Protein AF-A0A257LY90-F1 (afdb_monomer_lite)

Structure (mmCIF, N/CA/C/O backbone):
data_AF-A0A257LY90-F1
#
_entry.id   AF-A0A257LY90-F1
#
loop_
_atom_site.group_PDB
_atom_site.id
_atom_site.type_symbol
_atom_site.label_atom_id
_atom_site.label_alt_id
_atom_site.label_comp_id
_atom_site.label_asym_id
_atom_site.label_entity_id
_atom_site.label_seq_id
_atom_site.pdbx_PDB_ins_code
_atom_site.Cartn_x
_atom_site.Cartn_y
_atom_site.Cartn_z
_atom_site.occupancy
_atom_site.B_iso_or_equiv
_atom_site.auth_seq_id
_atom_site.auth_comp_id
_atom_site.auth_asym_id
_atom_site.auth_atom_id
_atom_site.pdbx_PDB_model_num
ATOM 1 N N . MET A 1 1 ? 36.238 -15.645 3.728 1.00 43.56 1 MET A N 1
ATOM 2 C CA . MET A 1 1 ? 34.967 -14.948 3.439 1.00 43.56 1 MET A CA 1
ATOM 3 C C . MET A 1 1 ? 34.317 -14.580 4.762 1.00 43.56 1 MET A C 1
ATOM 5 O O . MET A 1 1 ? 33.936 -15.486 5.490 1.00 43.56 1 MET A O 1
ATOM 9 N N . ARG A 1 2 ? 34.268 -13.293 5.135 1.00 52.88 2 ARG A N 1
ATOM 10 C CA . ARG A 1 2 ? 33.448 -12.869 6.281 1.00 52.88 2 ARG A CA 1
ATOM 11 C C . ARG A 1 2 ? 31.990 -13.054 5.868 1.00 52.88 2 ARG A C 1
ATOM 13 O O . ARG A 1 2 ? 31.595 -12.497 4.849 1.00 52.88 2 ARG A O 1
ATOM 20 N N . GLY A 1 3 ? 31.254 -13.893 6.594 1.00 64.00 3 GLY A N 1
ATOM 21 C CA . GLY A 1 3 ? 29.830 -14.098 6.351 1.00 64.00 3 GLY A CA 1
ATOM 22 C C . GLY A 1 3 ? 29.109 -12.759 6.436 1.00 64.00 3 GLY A C 1
ATOM 23 O O . GLY A 1 3 ? 29.337 -11.998 7.376 1.00 64.00 3 GLY A O 1
ATOM 24 N N . GLU A 1 4 ? 28.302 -12.453 5.424 1.00 73.31 4 GLU A N 1
ATOM 25 C CA . GLU A 1 4 ? 27.418 -11.293 5.437 1.00 73.31 4 GLU A CA 1
ATOM 26 C C . GLU A 1 4 ? 26.603 -11.312 6.740 1.00 73.31 4 GLU A C 1
ATOM 28 O O . GLU A 1 4 ? 26.073 -12.354 7.141 1.00 73.31 4 GLU A O 1
ATOM 33 N N . HIS A 1 5 ? 26.548 -10.181 7.447 1.00 79.75 5 HIS A N 1
ATOM 34 C CA . HIS A 1 5 ? 25.740 -10.090 8.657 1.00 79.75 5 HIS A CA 1
ATOM 35 C C . HIS A 1 5 ? 24.280 -10.378 8.291 1.00 79.75 5 HIS A C 1
ATOM 37 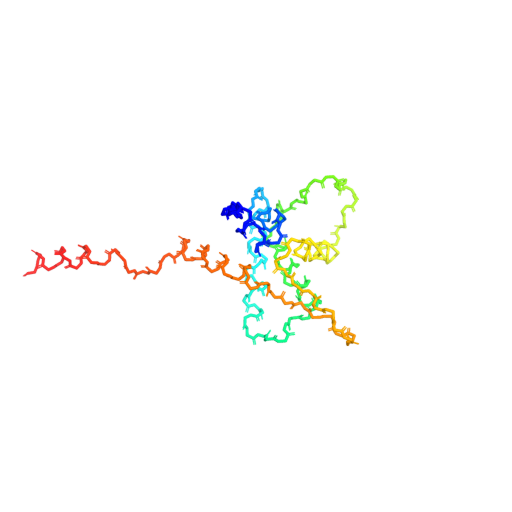O O . HIS A 1 5 ? 23.748 -9.813 7.338 1.00 79.75 5 HIS A O 1
ATOM 43 N N . ARG A 1 6 ? 23.615 -11.250 9.060 1.00 77.56 6 ARG A N 1
ATOM 44 C CA . ARG A 1 6 ? 22.231 -11.681 8.793 1.00 77.56 6 ARG A CA 1
ATOM 45 C C . ARG A 1 6 ? 21.267 -10.504 8.620 1.00 77.56 6 ARG A C 1
ATOM 47 O O . ARG A 1 6 ? 20.361 -10.578 7.803 1.00 77.56 6 ARG A O 1
ATOM 54 N N . SER A 1 7 ? 21.489 -9.415 9.357 1.00 79.44 7 SER A N 1
ATOM 55 C CA . SER A 1 7 ? 20.735 -8.168 9.217 1.00 79.44 7 SER A CA 1
ATOM 56 C C . SER A 1 7 ? 20.868 -7.563 7.818 1.00 79.44 7 SER A C 1
ATOM 58 O O . SER A 1 7 ? 19.863 -7.204 7.220 1.00 79.44 7 SER A O 1
ATOM 60 N N . THR A 1 8 ? 22.079 -7.500 7.265 1.00 82.56 8 THR A N 1
ATOM 61 C CA . THR A 1 8 ? 22.336 -6.980 5.915 1.00 82.56 8 THR A CA 1
ATOM 62 C C . THR A 1 8 ? 21.614 -7.802 4.852 1.00 82.56 8 THR A C 1
ATOM 64 O O . THR A 1 8 ? 20.947 -7.224 3.999 1.00 82.56 8 THR A O 1
ATOM 67 N N . ALA A 1 9 ? 21.675 -9.134 4.948 1.00 78.81 9 ALA A N 1
ATOM 68 C CA . ALA A 1 9 ? 20.967 -10.014 4.021 1.00 78.81 9 ALA A CA 1
ATOM 69 C C . ALA A 1 9 ? 19.442 -9.815 4.097 1.00 78.81 9 ALA A C 1
ATOM 71 O O . ALA A 1 9 ? 18.799 -9.664 3.066 1.00 78.81 9 ALA A O 1
ATOM 72 N N . LEU A 1 10 ? 18.869 -9.737 5.305 1.00 75.69 10 LEU A N 1
ATOM 73 C CA . LEU A 1 10 ? 17.425 -9.538 5.495 1.00 75.69 10 LEU A CA 1
ATOM 74 C C . LEU A 1 10 ? 16.935 -8.179 4.967 1.00 75.69 10 LEU A C 1
ATOM 76 O O . LEU A 1 10 ? 15.912 -8.125 4.292 1.00 75.69 10 LEU A O 1
ATOM 80 N N . PHE A 1 11 ? 17.664 -7.088 5.228 1.00 81.19 11 PHE A N 1
ATOM 81 C CA . PHE A 1 11 ? 17.273 -5.750 4.758 1.00 81.19 11 PHE A CA 1
ATOM 82 C C . PHE A 1 11 ? 17.495 -5.531 3.255 1.00 81.19 11 PHE A C 1
ATOM 84 O O . PHE A 1 11 ? 16.879 -4.638 2.668 1.00 81.19 11 PHE A O 1
ATOM 91 N N . ARG A 1 12 ? 18.360 -6.333 2.622 1.00 80.25 12 ARG A N 1
ATOM 92 C CA . ARG A 1 12 ? 18.523 -6.335 1.165 1.00 80.25 12 ARG A CA 1
ATOM 93 C C . ARG A 1 12 ? 17.268 -6.860 0.470 1.00 80.25 12 ARG A C 1
ATOM 95 O O . ARG A 1 12 ? 16.837 -6.251 -0.504 1.00 80.25 12 ARG A O 1
ATOM 102 N N . GLU A 1 13 ? 16.668 -7.931 0.993 1.00 74.38 13 GLU A N 1
ATOM 103 C CA . GLU A 1 13 ? 15.444 -8.519 0.424 1.00 74.38 13 GLU A CA 1
ATOM 104 C C . GLU A 1 13 ? 14.246 -7.563 0.520 1.00 74.38 13 GLU A C 1
ATOM 106 O O . GLU A 1 13 ? 13.455 -7.470 -0.409 1.00 74.38 13 GLU A O 1
ATOM 111 N N . THR A 1 14 ? 14.152 -6.759 1.585 1.00 73.25 14 THR A N 1
ATOM 112 C CA . THR A 1 14 ? 13.095 -5.737 1.729 1.00 73.25 14 THR A CA 1
ATOM 113 C C . THR A 1 14 ? 13.387 -4.442 0.963 1.00 73.25 14 THR A C 1
ATOM 115 O O . THR A 1 14 ? 12.715 -3.436 1.175 1.00 73.25 14 THR A O 1
ATOM 118 N N . ARG A 1 15 ? 14.422 -4.439 0.109 1.00 72.75 15 ARG A N 1
ATOM 119 C CA . ARG A 1 15 ? 14.813 -3.338 -0.789 1.00 72.75 15 ARG A CA 1
ATOM 120 C C . ARG A 1 15 ? 14.950 -1.967 -0.100 1.00 72.75 15 ARG A C 1
ATOM 122 O O . ARG A 1 15 ? 14.700 -0.927 -0.700 1.00 72.75 15 ARG A O 1
ATOM 129 N N . GLY A 1 16 ? 15.418 -1.953 1.151 1.00 68.31 16 GLY A N 1
ATOM 130 C CA . GLY A 1 16 ? 15.751 -0.732 1.897 1.00 68.31 16 GLY A CA 1
ATOM 131 C C . GLY A 1 16 ? 14.763 -0.336 3.002 1.00 68.31 16 GLY A C 1
ATOM 132 O O . GLY A 1 16 ? 13.830 -1.057 3.343 1.00 68.31 16 GLY A O 1
ATOM 133 N N . SER A 1 17 ? 15.006 0.825 3.621 1.00 71.62 17 SER A N 1
ATOM 134 C CA . SER A 1 17 ? 14.281 1.284 4.820 1.00 71.62 17 SER A CA 1
ATOM 135 C C . SER A 1 17 ? 12.894 1.869 4.538 1.00 71.62 17 SER A C 1
ATOM 137 O O . SER A 1 17 ? 12.068 1.942 5.447 1.00 71.62 17 SER A O 1
ATOM 139 N N . GLY A 1 18 ? 12.622 2.268 3.290 1.00 81.12 18 GLY A N 1
ATOM 140 C CA . GLY A 1 18 ? 11.320 2.799 2.876 1.00 81.12 18 GLY A CA 1
ATOM 141 C C . GLY A 1 18 ? 10.182 1.798 3.080 1.00 81.12 18 GLY A C 1
ATOM 142 O O . GLY A 1 18 ? 9.086 2.201 3.461 1.00 81.12 18 GLY A O 1
ATOM 143 N N . PHE A 1 19 ? 10.471 0.504 2.926 1.00 87.69 19 PHE A N 1
ATOM 144 C CA . PHE A 1 19 ? 9.502 -0.580 3.059 1.00 87.69 19 PHE A CA 1
ATOM 145 C C . PHE A 1 19 ? 8.815 -0.601 4.432 1.00 87.69 19 PHE A C 1
ATOM 147 O O . PHE A 1 19 ? 7.593 -0.656 4.517 1.00 87.69 19 PHE A O 1
ATOM 154 N N . PHE A 1 20 ? 9.572 -0.457 5.522 1.00 89.19 20 PHE A N 1
ATOM 155 C CA . PHE A 1 20 ? 9.000 -0.448 6.874 1.00 89.19 20 PHE A CA 1
ATOM 156 C C . PHE A 1 20 ? 8.427 0.909 7.293 1.00 89.19 20 PHE A C 1
ATOM 158 O O . PHE A 1 20 ? 7.677 0.978 8.264 1.00 89.19 20 PHE A O 1
ATOM 165 N N . ARG A 1 21 ? 8.753 1.994 6.576 1.00 86.81 21 ARG A N 1
ATOM 166 C CA . ARG A 1 21 ? 8.320 3.351 6.938 1.00 86.81 21 ARG A CA 1
ATOM 167 C C . ARG A 1 21 ? 6.801 3.487 6.952 1.00 86.81 21 ARG A C 1
ATOM 169 O O . ARG A 1 21 ? 6.278 4.104 7.865 1.00 86.81 21 ARG A O 1
ATOM 176 N N . VAL A 1 22 ? 6.108 2.893 5.982 1.00 89.62 22 VAL A N 1
ATOM 177 C CA . VAL A 1 22 ? 4.638 2.979 5.872 1.00 89.62 22 VAL A CA 1
ATOM 178 C C . VAL A 1 22 ? 3.910 2.229 6.992 1.00 89.62 22 VAL A C 1
ATOM 180 O O . VAL A 1 22 ? 2.753 2.513 7.275 1.00 89.62 22 VAL A O 1
ATOM 183 N N . LEU A 1 23 ? 4.596 1.298 7.659 1.00 91.00 23 LEU A N 1
ATOM 184 C CA . LEU A 1 23 ? 4.073 0.549 8.803 1.00 91.00 23 LEU A CA 1
ATOM 185 C C . LEU A 1 23 ? 4.377 1.230 10.142 1.00 91.00 23 LEU A C 1
ATOM 187 O O . LEU A 1 23 ? 3.980 0.734 11.194 1.00 91.00 23 LEU A O 1
ATOM 191 N N . ALA A 1 24 ? 5.100 2.347 10.118 1.00 86.44 24 ALA A N 1
ATOM 192 C CA . ALA A 1 24 ? 5.504 3.090 11.296 1.00 86.44 24 ALA A CA 1
ATOM 193 C C . ALA A 1 24 ? 4.911 4.506 11.269 1.00 86.44 24 ALA A C 1
ATOM 195 O O . ALA A 1 24 ? 4.638 5.074 10.215 1.00 86.44 24 ALA A O 1
ATOM 196 N N . GLY A 1 25 ? 4.734 5.104 12.446 1.00 86.06 25 GLY A N 1
ATOM 197 C CA . GLY A 1 25 ? 4.264 6.484 12.574 1.00 86.06 25 GLY A CA 1
ATOM 198 C C . GLY A 1 25 ? 2.742 6.647 12.554 1.00 86.06 25 GLY A C 1
ATOM 199 O O . GLY A 1 25 ? 1.980 5.676 12.566 1.00 86.06 25 GLY A O 1
ATOM 200 N N . LYS A 1 26 ? 2.304 7.911 12.569 1.00 89.12 26 LYS A N 1
ATOM 201 C CA . LYS A 1 26 ? 0.900 8.304 12.786 1.00 89.12 26 LYS A CA 1
ATOM 202 C C . LYS A 1 26 ? -0.041 7.870 11.658 1.00 89.12 26 LYS A C 1
ATOM 204 O O . LYS A 1 26 ? -1.194 7.554 11.921 1.00 89.12 26 LYS A O 1
ATOM 209 N N . ASN A 1 27 ? 0.463 7.804 10.426 1.00 91.62 27 ASN A N 1
ATOM 210 C CA . ASN A 1 27 ? -0.324 7.442 9.247 1.00 91.62 27 ASN A CA 1
ATOM 211 C C . ASN A 1 27 ? -0.312 5.946 8.932 1.00 91.62 27 ASN A C 1
ATOM 213 O O . ASN A 1 27 ? -0.895 5.531 7.931 1.00 91.62 27 ASN A O 1
ATOM 217 N N . SER A 1 28 ? 0.339 5.130 9.764 1.00 92.25 28 SER A N 1
ATOM 218 C CA . SER A 1 28 ? 0.397 3.684 9.547 1.00 92.25 28 SER A CA 1
ATOM 219 C C . SER A 1 28 ? -0.980 3.024 9.374 1.00 92.25 28 SER A C 1
ATOM 221 O O . SER A 1 28 ? -1.079 2.192 8.475 1.00 92.25 28 SER A O 1
ATOM 223 N N . PRO A 1 29 ? -2.067 3.411 10.086 1.00 93.12 29 PRO A N 1
ATOM 224 C CA . PRO A 1 29 ? -3.380 2.809 9.842 1.00 93.12 29 PRO A CA 1
ATOM 225 C C . PRO A 1 29 ? -3.885 3.057 8.416 1.00 93.12 29 PRO A C 1
ATOM 227 O O . PRO A 1 29 ? -4.325 2.130 7.750 1.00 93.12 29 PRO A O 1
ATOM 230 N N . PHE A 1 30 ? -3.735 4.288 7.913 1.00 95.00 30 PHE A N 1
ATOM 231 C CA . PHE A 1 30 ? -4.119 4.635 6.543 1.00 95.00 30 PHE A CA 1
ATOM 232 C C . PHE A 1 30 ? -3.339 3.813 5.512 1.00 95.00 30 PHE A C 1
ATOM 234 O O . PHE A 1 30 ? -3.928 3.239 4.599 1.00 95.00 30 PHE A O 1
ATOM 241 N N . TYR A 1 31 ? -2.012 3.737 5.655 1.00 95.19 31 TYR A N 1
ATOM 242 C CA . TYR A 1 31 ? -1.194 2.975 4.714 1.00 95.19 31 TYR A CA 1
ATOM 243 C C . TYR A 1 31 ? -1.530 1.486 4.739 1.00 95.19 31 TYR A C 1
ATOM 245 O O . TYR A 1 31 ? -1.603 0.875 3.677 1.00 95.19 31 TYR A O 1
ATOM 253 N N . VAL A 1 32 ? -1.760 0.905 5.919 1.00 95.00 32 VAL A N 1
ATOM 254 C CA . VAL A 1 32 ? -2.159 -0.502 6.040 1.00 95.00 32 VAL A CA 1
ATOM 255 C C . VAL A 1 32 ? -3.495 -0.749 5.342 1.00 95.00 32 VAL A C 1
ATOM 257 O O . VAL A 1 32 ? -3.583 -1.703 4.576 1.00 95.00 32 VAL A O 1
ATOM 260 N N . ASP A 1 33 ? -4.489 0.122 5.513 1.00 96.00 33 ASP A N 1
ATOM 261 C CA . ASP A 1 33 ? -5.802 -0.040 4.874 1.00 96.00 33 ASP A CA 1
ATOM 262 C C . ASP A 1 33 ? -5.737 0.105 3.343 1.00 96.00 33 ASP A C 1
ATOM 264 O O . ASP A 1 33 ? -6.395 -0.644 2.611 1.00 96.00 33 ASP A O 1
ATOM 268 N N . VAL A 1 34 ? -4.891 1.013 2.839 1.00 97.19 34 VAL A N 1
ATOM 269 C CA . VAL A 1 34 ? -4.602 1.126 1.401 1.00 97.19 34 VAL A CA 1
ATOM 270 C C . VAL A 1 34 ? -3.936 -0.147 0.880 1.00 97.19 34 VAL A C 1
ATOM 272 O O . VAL A 1 34 ? -4.367 -0.693 -0.135 1.00 97.19 34 VAL A O 1
ATOM 275 N N . LEU A 1 35 ? -2.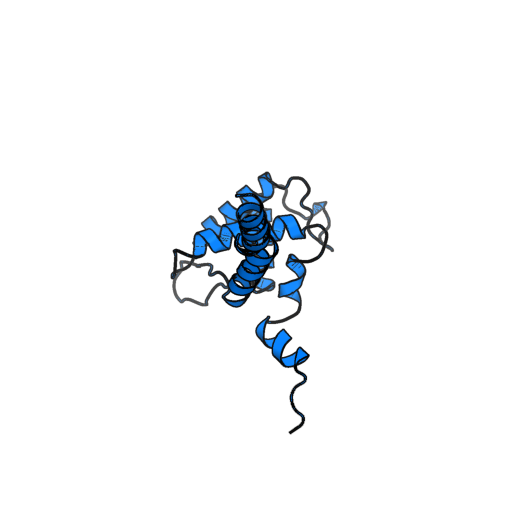889 -0.627 1.556 1.00 97.00 35 LEU A N 1
ATOM 276 C CA . LEU A 1 35 ? -2.149 -1.823 1.152 1.00 97.00 35 LEU A CA 1
ATOM 277 C C . LEU A 1 35 ? -3.036 -3.069 1.184 1.00 97.00 35 LEU A C 1
ATOM 279 O O . LEU A 1 35 ? -2.973 -3.874 0.263 1.00 97.00 35 LEU A O 1
ATOM 283 N N . ASP A 1 36 ? -3.898 -3.198 2.190 1.00 95.81 36 ASP A N 1
ATOM 284 C CA . ASP A 1 36 ? -4.875 -4.281 2.293 1.00 95.81 36 ASP A CA 1
ATOM 285 C C . ASP A 1 36 ? -5.879 -4.266 1.144 1.00 95.81 36 ASP A C 1
ATOM 287 O O . ASP A 1 36 ? -6.135 -5.307 0.541 1.00 95.81 36 ASP A O 1
ATOM 291 N N . SER A 1 37 ? -6.381 -3.085 0.784 1.00 96.62 37 SER A N 1
ATOM 292 C CA . SER A 1 37 ? -7.317 -2.930 -0.332 1.00 96.62 37 SER A CA 1
ATOM 293 C C . SER A 1 37 ? -6.649 -3.234 -1.682 1.00 96.62 37 SER A C 1
ATOM 295 O O . SER A 1 37 ? -7.203 -3.967 -2.499 1.00 96.62 37 SER A O 1
ATOM 297 N N . LEU A 1 38 ? -5.434 -2.722 -1.908 1.00 96.94 38 LEU A N 1
ATOM 298 C CA . LEU A 1 38 ? -4.673 -2.954 -3.141 1.00 96.94 38 LEU A CA 1
ATOM 299 C C . LEU A 1 38 ? -4.227 -4.413 -3.294 1.00 96.94 38 LEU A C 1
ATOM 301 O O . LEU A 1 38 ? -4.228 -4.928 -4.413 1.00 96.94 38 LEU A O 1
ATOM 305 N N . GLU A 1 39 ? -3.834 -5.074 -2.203 1.00 96.06 39 GLU A N 1
ATOM 306 C CA . GLU A 1 39 ? -3.424 -6.480 -2.226 1.00 96.06 39 GLU A CA 1
ATOM 307 C C . GLU A 1 39 ? -4.601 -7.384 -2.580 1.00 96.06 39 GLU A C 1
ATOM 309 O O . GLU A 1 39 ? -4.467 -8.196 -3.492 1.00 96.06 39 GLU A O 1
ATOM 314 N N . ARG A 1 40 ? -5.769 -7.183 -1.952 1.00 93.88 40 ARG A N 1
ATOM 315 C CA . ARG A 1 40 ? -6.986 -7.948 -2.268 1.00 93.88 40 ARG A CA 1
ATOM 316 C C . ARG A 1 40 ? -7.398 -7.790 -3.725 1.00 93.88 40 ARG A C 1
ATOM 318 O O . ARG A 1 40 ? -7.691 -8.784 -4.377 1.00 93.88 40 ARG A O 1
ATOM 325 N N . GLU A 1 41 ? -7.382 -6.562 -4.242 1.00 94.81 41 GLU A N 1
ATOM 326 C CA . GLU A 1 41 ? -7.710 -6.317 -5.649 1.00 94.81 41 GLU A CA 1
ATOM 327 C C . GLU A 1 41 ? -6.679 -6.960 -6.593 1.00 94.81 41 GLU A C 1
ATOM 329 O O . GLU A 1 41 ? -7.018 -7.452 -7.666 1.00 94.81 41 GLU A O 1
ATOM 334 N N . SER A 1 42 ? -5.404 -6.990 -6.199 1.00 92.62 42 SER A N 1
ATOM 335 C CA . SER A 1 42 ? -4.336 -7.575 -7.017 1.00 92.62 42 SER A CA 1
ATOM 336 C C . SER A 1 42 ? -4.280 -9.105 -6.946 1.00 92.62 42 SER A C 1
ATOM 338 O O . SER A 1 42 ? -3.772 -9.724 -7.882 1.00 92.62 42 SER A O 1
ATOM 340 N N . ALA A 1 43 ? -4.783 -9.724 -5.873 1.00 89.62 43 ALA A N 1
ATOM 341 C CA . ALA A 1 43 ? -4.648 -11.157 -5.603 1.00 89.62 43 ALA A CA 1
ATOM 342 C C . ALA A 1 43 ? -5.231 -12.038 -6.721 1.00 89.62 43 ALA A C 1
ATOM 344 O O . ALA A 1 43 ? -4.613 -13.025 -7.119 1.00 89.62 43 ALA A O 1
ATOM 345 N N . ASP A 1 44 ? -6.366 -11.632 -7.294 1.00 86.81 44 ASP A N 1
ATOM 346 C CA . ASP A 1 44 ? -7.043 -12.366 -8.371 1.00 86.81 44 ASP A CA 1
ATOM 347 C C . ASP A 1 44 ? -6.589 -11.930 -9.780 1.00 86.81 44 ASP A C 1
ATOM 349 O O . ASP A 1 44 ? -7.144 -12.358 -10.797 1.00 86.81 44 ASP A O 1
ATOM 353 N N . ARG A 1 45 ? -5.581 -11.050 -9.872 1.00 89.56 45 ARG A N 1
ATOM 354 C CA . ARG A 1 45 ? -5.197 -10.353 -11.109 1.00 89.56 45 ARG A CA 1
ATOM 355 C C . ARG A 1 45 ? -3.691 -10.469 -11.363 1.00 89.56 45 ARG A C 1
ATOM 357 O O . ARG A 1 45 ? -2.950 -9.515 -11.121 1.00 89.56 45 ARG A O 1
ATOM 364 N N . PRO A 1 46 ? -3.218 -11.589 -11.945 1.00 83.12 46 PRO A N 1
ATOM 365 C CA . PRO A 1 46 ? -1.786 -11.814 -12.180 1.00 83.12 46 PRO A CA 1
ATOM 366 C C . PRO A 1 46 ? -1.146 -10.768 -13.112 1.00 83.12 46 PRO A C 1
ATOM 368 O O . PRO A 1 46 ? 0.049 -10.495 -13.017 1.00 83.12 46 PRO 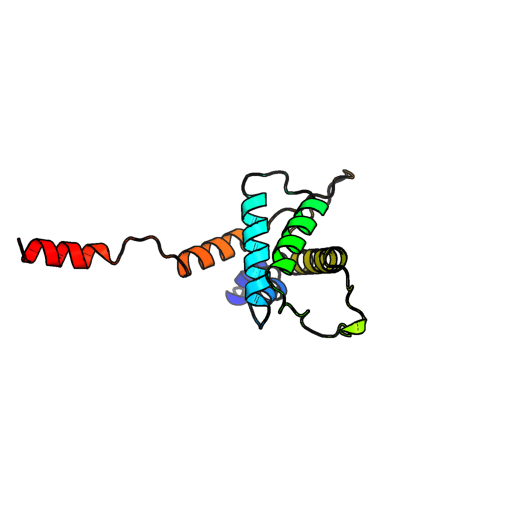A O 1
ATOM 371 N N . ASP A 1 47 ? -1.941 -10.134 -13.980 1.00 86.69 47 ASP A N 1
ATOM 372 C CA . ASP A 1 47 ? -1.507 -9.046 -14.869 1.00 86.69 47 ASP A CA 1
ATOM 373 C C . ASP A 1 47 ? -1.456 -7.661 -14.195 1.00 86.69 47 ASP A C 1
ATOM 375 O O . ASP A 1 47 ? -1.199 -6.654 -14.862 1.00 86.69 47 ASP A O 1
ATOM 379 N N . GLY A 1 48 ? -1.734 -7.594 -12.893 1.00 90.75 48 GLY A N 1
ATOM 380 C CA . GLY A 1 48 ? -1.789 -6.360 -12.127 1.00 90.75 48 GLY A CA 1
ATOM 381 C C . GLY A 1 48 ? -3.018 -5.499 -12.427 1.00 90.75 48 GLY A C 1
ATOM 382 O O . GLY A 1 48 ? -3.814 -5.722 -13.357 1.00 90.75 48 GLY A O 1
ATOM 383 N N . ILE A 1 49 ? -3.156 -4.445 -11.635 1.00 94.19 49 ILE A N 1
ATOM 384 C CA . ILE A 1 49 ? -4.279 -3.507 -11.683 1.00 94.19 49 ILE A CA 1
ATOM 385 C C . ILE A 1 49 ? -3.920 -2.282 -12.527 1.00 94.19 49 ILE A C 1
ATOM 387 O O . ILE A 1 49 ? -2.747 -1.969 -12.750 1.00 94.19 49 ILE A O 1
ATOM 391 N N . ALA A 1 50 ? -4.922 -1.599 -13.083 1.00 93.25 50 ALA A N 1
ATOM 392 C CA . ALA A 1 50 ? -4.652 -0.370 -13.829 1.00 93.25 50 ALA A CA 1
ATOM 393 C C . ALA A 1 50 ? -4.225 0.756 -12.873 1.00 93.25 50 ALA A C 1
ATOM 395 O O . ALA A 1 50 ? -4.735 0.858 -11.761 1.00 93.25 50 ALA A O 1
ATOM 396 N N . ARG A 1 51 ? -3.339 1.658 -13.313 1.00 93.25 51 ARG A N 1
ATOM 397 C CA . ARG A 1 51 ? -2.898 2.786 -12.473 1.00 93.25 51 ARG A CA 1
ATOM 398 C C . ARG A 1 51 ? -4.064 3.639 -11.954 1.00 93.25 51 ARG A C 1
ATOM 400 O O . ARG A 1 51 ? -4.092 3.983 -10.781 1.00 93.25 51 ARG A O 1
ATOM 407 N N . GLU A 1 52 ? -5.033 3.962 -12.810 1.00 94.44 52 GLU A N 1
ATOM 408 C CA . GLU A 1 52 ? -6.204 4.767 -12.414 1.00 94.44 52 GLU A CA 1
ATOM 409 C C . GLU A 1 52 ? -7.134 4.038 -11.437 1.00 94.44 52 GLU A C 1
ATOM 411 O O . GLU A 1 52 ? -7.804 4.679 -10.636 1.00 94.44 52 GLU A O 1
ATOM 416 N N . GLU A 1 53 ? -7.146 2.710 -11.475 1.00 95.56 53 GLU A N 1
ATOM 417 C CA . GLU A 1 53 ? -7.906 1.876 -10.546 1.00 95.56 53 GLU A CA 1
ATOM 418 C C . GLU A 1 53 ? -7.230 1.834 -9.172 1.00 95.56 53 GLU A C 1
ATOM 420 O O . GLU A 1 53 ? -7.884 2.074 -8.163 1.00 95.56 53 GLU A O 1
ATOM 425 N N . ALA A 1 54 ? -5.900 1.682 -9.137 1.00 96.62 54 ALA A N 1
ATOM 426 C CA . ALA A 1 54 ? -5.118 1.835 -7.911 1.00 96.62 54 ALA A CA 1
ATOM 427 C C . ALA A 1 54 ? -5.331 3.220 -7.272 1.00 96.62 54 ALA A C 1
ATOM 429 O O . ALA A 1 54 ? -5.525 3.332 -6.065 1.00 96.62 54 ALA A O 1
ATOM 430 N N . VAL A 1 55 ? -5.343 4.283 -8.088 1.00 97.12 55 VAL A N 1
ATOM 431 C CA . VAL A 1 55 ? -5.660 5.646 -7.626 1.00 97.12 55 VAL A CA 1
ATOM 432 C C . VAL A 1 55 ? -7.073 5.714 -7.043 1.00 97.12 55 VAL A C 1
ATOM 434 O O . VAL A 1 55 ? -7.246 6.332 -5.999 1.00 97.12 55 VAL A O 1
ATOM 437 N N . GLY A 1 56 ? -8.064 5.076 -7.673 1.00 97.81 56 GLY A N 1
ATOM 438 C CA . GLY A 1 56 ? -9.436 5.001 -7.157 1.00 97.81 56 GLY A CA 1
ATOM 439 C C . GLY A 1 56 ? -9.507 4.383 -5.758 1.00 97.81 56 GLY A C 1
ATOM 440 O O . GLY A 1 56 ? -10.052 5.002 -4.850 1.00 97.81 56 GLY A O 1
ATOM 441 N N . ILE A 1 57 ? -8.848 3.241 -5.556 1.00 97.69 57 ILE A N 1
ATOM 442 C CA . ILE A 1 57 ? -8.777 2.557 -4.251 1.00 97.69 57 ILE A CA 1
ATOM 443 C C . ILE A 1 57 ? -8.155 3.459 -3.172 1.00 97.69 57 ILE A C 1
ATOM 445 O O . ILE A 1 57 ? 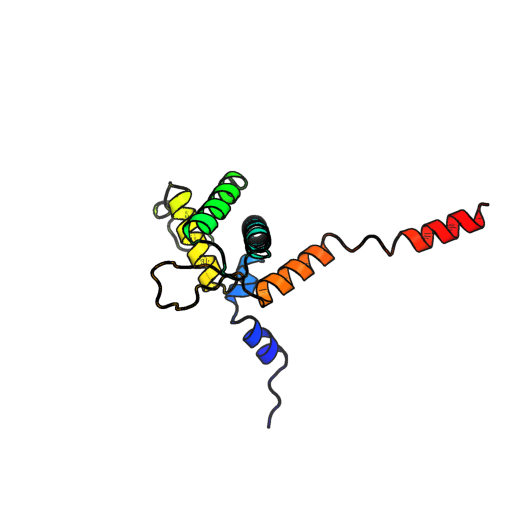-8.616 3.506 -2.027 1.00 97.69 57 ILE A O 1
ATOM 449 N N . ILE A 1 58 ? -7.112 4.215 -3.527 1.00 97.44 58 ILE A N 1
ATOM 450 C CA . ILE A 1 58 ? -6.474 5.155 -2.598 1.00 97.44 58 ILE A CA 1
ATOM 451 C C . ILE A 1 58 ? -7.416 6.323 -2.265 1.00 97.44 58 ILE A C 1
ATOM 453 O O . ILE A 1 58 ? -7.466 6.732 -1.106 1.00 97.44 58 ILE A O 1
ATOM 457 N N . VAL A 1 59 ? -8.179 6.844 -3.235 1.00 97.12 59 VAL A N 1
ATOM 458 C CA . VAL A 1 59 ? -9.189 7.894 -2.992 1.00 97.12 59 VAL A CA 1
ATOM 459 C C . VAL A 1 59 ? -10.255 7.406 -2.013 1.00 97.12 59 VAL A C 1
ATOM 461 O O . VAL A 1 59 ? -10.489 8.064 -1.004 1.00 97.12 59 VAL A O 1
ATOM 464 N N . GLU A 1 60 ? -10.825 6.223 -2.240 1.00 96.81 60 GLU A N 1
ATOM 465 C CA . GLU A 1 60 ? -11.829 5.631 -1.341 1.00 96.81 60 GLU A CA 1
ATOM 466 C C . GLU A 1 60 ? -11.293 5.421 0.082 1.00 96.81 60 GLU A C 1
ATOM 468 O O . GLU A 1 60 ? -12.036 5.449 1.065 1.00 96.81 60 GLU A O 1
ATOM 473 N N . THR A 1 61 ? -9.988 5.182 0.217 1.00 96.62 61 THR A N 1
ATOM 474 C CA . THR A 1 61 ? -9.349 5.064 1.530 1.00 96.62 61 THR A CA 1
ATOM 475 C C . THR A 1 61 ? -9.087 6.440 2.146 1.00 96.62 61 THR A C 1
ATOM 477 O O . THR A 1 61 ? -9.302 6.618 3.338 1.00 96.62 61 THR A O 1
ATOM 480 N N . LEU A 1 62 ? -8.703 7.455 1.366 1.00 94.50 62 LEU A N 1
ATOM 481 C CA . LEU A 1 62 ? -8.549 8.831 1.862 1.00 94.50 62 LEU A CA 1
ATOM 482 C C . LEU A 1 62 ? -9.858 9.375 2.441 1.00 94.50 62 LEU A C 1
ATOM 484 O O . LEU A 1 62 ? -9.848 9.980 3.511 1.00 94.50 62 LEU A O 1
ATOM 488 N N . GLU A 1 63 ? -10.983 9.107 1.780 1.00 93.75 63 GLU A N 1
ATOM 489 C CA . GLU A 1 63 ? -12.314 9.507 2.251 1.00 93.75 63 GLU A CA 1
ATOM 490 C C . GLU A 1 63 ? -12.670 8.881 3.609 1.00 93.75 63 GLU A C 1
ATOM 492 O O . GLU A 1 63 ? -13.322 9.515 4.440 1.00 93.75 63 GLU A O 1
ATOM 497 N N . ARG A 1 64 ? -12.189 7.659 3.875 1.00 93.88 64 ARG A N 1
ATOM 498 C CA . ARG A 1 64 ? -12.369 6.956 5.155 1.00 93.88 64 ARG A CA 1
ATOM 499 C C . ARG A 1 64 ? -11.402 7.418 6.251 1.00 93.88 64 ARG A C 1
ATOM 501 O O . ARG A 1 64 ? -11.638 7.126 7.421 1.00 93.88 64 ARG A O 1
ATOM 508 N N . HIS A 1 65 ? -10.345 8.155 5.902 1.00 91.12 65 HIS A N 1
ATOM 509 C CA . HIS A 1 65 ? -9.299 8.611 6.824 1.00 91.12 65 HIS A CA 1
ATOM 510 C C . HIS A 1 65 ? -9.146 10.144 6.797 1.00 91.12 65 HIS A C 1
ATOM 512 O O . HIS A 1 65 ? -8.112 10.658 6.359 1.00 91.12 65 HIS A O 1
ATOM 518 N N . PRO A 1 66 ? -10.118 10.910 7.333 1.00 82.12 66 PRO A N 1
ATOM 519 C CA . PRO A 1 66 ? -10.066 12.375 7.319 1.00 82.12 66 PRO A CA 1
ATOM 520 C C . PRO A 1 66 ? -8.886 12.963 8.116 1.00 82.12 66 PRO A C 1
ATOM 522 O O . PRO A 1 66 ? -8.518 14.111 7.896 1.00 82.12 66 PRO A O 1
ATOM 525 N N . GLY A 1 67 ? -8.284 12.186 9.025 1.00 81.81 67 GLY A N 1
ATOM 526 C CA . GLY A 1 67 ? -7.102 12.575 9.804 1.00 81.81 67 GLY A CA 1
ATOM 527 C C . GLY A 1 67 ? -5.755 12.268 9.141 1.00 81.81 67 GLY A C 1
ATOM 528 O O . GLY A 1 67 ? -4.729 12.377 9.806 1.00 81.81 67 GLY A O 1
ATOM 529 N N . PHE A 1 68 ? -5.736 11.832 7.876 1.00 87.31 68 PHE A N 1
ATOM 530 C CA . PHE A 1 68 ? -4.488 11.560 7.167 1.00 87.31 68 PHE A CA 1
ATOM 531 C C . PHE A 1 68 ? -3.731 12.855 6.834 1.00 87.31 68 PHE A C 1
ATOM 533 O O . PHE A 1 68 ? -4.240 13.745 6.141 1.00 87.31 68 PHE A O 1
ATOM 540 N N . GLU A 1 69 ? -2.465 12.905 7.242 1.00 84.38 69 GLU A N 1
ATOM 541 C CA . GLU A 1 69 ? -1.549 14.019 7.001 1.00 84.38 69 GLU A CA 1
ATOM 542 C C . GLU A 1 69 ? -0.292 13.492 6.311 1.00 84.38 69 GLU A C 1
ATOM 544 O O . GLU A 1 69 ? 0.269 12.501 6.755 1.00 84.38 69 GLU A O 1
ATOM 549 N N . PHE A 1 70 ? 0.218 14.132 5.261 1.00 79.00 70 PHE A N 1
ATOM 550 C CA . PHE A 1 70 ? 1.495 13.686 4.691 1.00 79.00 70 PHE A CA 1
ATOM 551 C C . PHE A 1 70 ? 2.643 13.883 5.702 1.00 79.00 70 PHE A C 1
ATOM 553 O O . PHE A 1 70 ? 2.768 14.940 6.321 1.00 79.00 70 PHE A O 1
ATOM 560 N N . A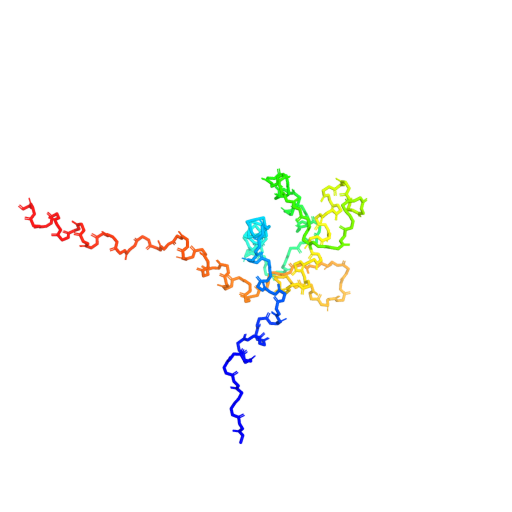SP A 1 71 ? 3.479 12.856 5.887 1.00 69.06 71 ASP A N 1
ATOM 561 C CA . ASP A 1 71 ? 4.635 12.923 6.788 1.00 69.06 71 ASP A CA 1
ATOM 562 C C . ASP A 1 71 ? 5.791 13.726 6.149 1.00 69.06 71 ASP A C 1
ATOM 564 O O . ASP A 1 71 ? 6.516 13.198 5.309 1.00 69.06 71 ASP A O 1
ATOM 568 N N . GLY A 1 72 ? 6.000 14.973 6.598 1.00 62.41 72 GLY A N 1
ATOM 569 C CA . GLY A 1 72 ? 7.248 15.749 6.436 1.00 62.41 72 GLY A CA 1
ATOM 570 C C . GLY A 1 72 ? 7.427 16.594 5.155 1.00 62.41 72 GLY A C 1
ATOM 571 O O . GLY A 1 72 ? 6.959 16.224 4.084 1.00 62.41 72 GLY A O 1
ATOM 572 N N . GLU A 1 73 ? 8.148 17.721 5.321 1.00 45.78 73 GLU A N 1
ATOM 573 C CA . GLU A 1 73 ? 8.708 18.736 4.379 1.00 45.78 73 GLU A CA 1
ATOM 574 C C . GLU A 1 73 ? 7.864 19.306 3.225 1.00 45.78 73 GLU A C 1
ATOM 576 O O . GLU A 1 73 ? 8.233 20.346 2.680 1.00 45.78 73 GLU A O 1
ATOM 581 N N . ALA A 1 74 ? 6.737 18.708 2.854 1.00 52.06 74 ALA A N 1
ATOM 582 C CA . ALA A 1 74 ? 5.768 19.391 2.012 1.00 52.06 74 ALA A CA 1
ATOM 583 C C . ALA A 1 74 ? 5.058 20.441 2.870 1.00 52.06 74 ALA A C 1
ATOM 585 O O . ALA A 1 74 ? 4.431 20.100 3.875 1.00 52.06 74 ALA A O 1
ATOM 586 N N . ASP A 1 75 ? 5.172 21.713 2.487 1.00 54.66 75 ASP A N 1
ATOM 587 C CA . ASP A 1 75 ? 4.353 22.775 3.067 1.00 54.66 75 ASP A CA 1
ATOM 588 C C . ASP A 1 75 ? 2.883 22.326 2.962 1.00 54.66 75 ASP A C 1
ATOM 590 O O . ASP A 1 75 ? 2.484 21.905 1.870 1.00 54.66 75 ASP A O 1
ATOM 594 N N . PRO A 1 76 ? 2.071 22.321 4.032 1.00 58.53 76 PRO A N 1
ATOM 595 C CA . PRO A 1 76 ? 0.668 21.918 3.945 1.00 58.53 76 PRO A CA 1
ATOM 596 C C . PRO A 1 76 ? -0.101 22.660 2.842 1.00 58.53 76 PRO A C 1
ATOM 598 O O . PRO A 1 76 ? -1.018 22.095 2.252 1.00 58.53 76 PRO A O 1
ATOM 601 N N . GLU A 1 77 ? 0.325 23.883 2.512 1.00 60.38 77 GLU A N 1
ATOM 602 C CA . GLU A 1 77 ? -0.195 24.698 1.406 1.00 60.38 77 GLU A CA 1
ATOM 603 C C . GLU A 1 77 ? 0.214 24.199 0.005 1.00 60.38 77 GLU A C 1
ATOM 605 O O . GLU A 1 77 ? -0.424 24.541 -0.988 1.00 60.38 77 GLU A O 1
ATOM 610 N N . SER A 1 78 ? 1.259 23.373 -0.095 1.00 66.50 78 SER A N 1
ATOM 611 C CA . SER A 1 78 ? 1.743 22.770 -1.348 1.00 66.50 78 SER A CA 1
ATOM 612 C C . SER A 1 78 ? 1.053 21.451 -1.703 1.00 66.50 78 SER A C 1
ATOM 614 O O . SER A 1 78 ? 1.235 20.931 -2.808 1.00 66.50 78 SER A O 1
ATOM 616 N N . LEU A 1 79 ? 0.269 20.890 -0.779 1.00 72.56 79 LEU A N 1
ATOM 617 C CA . LEU A 1 79 ? -0.463 19.658 -1.029 1.00 72.56 79 LEU A CA 1
ATOM 618 C C . LEU A 1 79 ? -1.727 19.950 -1.846 1.00 72.56 79 LEU A C 1
ATOM 620 O O . LEU A 1 79 ? -2.472 20.876 -1.526 1.00 72.56 79 LEU A O 1
ATOM 624 N N . PRO A 1 80 ? -2.025 19.130 -2.866 1.00 77.44 80 PRO A N 1
ATOM 625 C CA . PRO A 1 80 ? -3.273 19.239 -3.596 1.00 77.44 80 PRO A CA 1
ATOM 626 C C . PRO A 1 80 ? -4.499 19.175 -2.688 1.00 77.44 80 PRO A C 1
ATOM 628 O O . PRO A 1 80 ? -4.616 18.270 -1.858 1.00 77.44 80 PRO A O 1
ATOM 631 N N . ALA A 1 81 ? -5.452 20.082 -2.900 1.00 78.19 81 ALA A N 1
ATOM 632 C CA . ALA A 1 81 ? -6.763 19.999 -2.261 1.00 78.19 81 ALA A CA 1
ATOM 633 C C . ALA A 1 81 ? -7.575 18.796 -2.782 1.00 78.19 81 ALA A C 1
ATOM 635 O O . ALA A 1 81 ? -8.384 18.228 -2.050 1.00 78.19 81 ALA A O 1
ATOM 636 N N . ASP A 1 82 ? -7.342 18.389 -4.034 1.00 89.00 82 ASP A N 1
ATOM 637 C CA . ASP A 1 82 ? -8.025 17.265 -4.671 1.00 89.00 82 ASP A CA 1
ATOM 638 C C . ASP A 1 82 ? -7.498 15.913 -4.159 1.00 89.00 82 ASP A C 1
ATOM 640 O O . ASP A 1 82 ? -6.305 15.599 -4.256 1.00 89.00 82 ASP A O 1
ATOM 644 N N . PHE A 1 83 ? -8.406 15.061 -3.670 1.00 90.00 83 PHE A N 1
ATOM 645 C CA . PHE A 1 83 ? -8.081 13.697 -3.258 1.00 90.00 83 PHE A CA 1
ATOM 646 C C . PHE A 1 83 ? -7.466 12.872 -4.381 1.00 90.00 83 PHE A C 1
ATOM 648 O O . PHE A 1 83 ? -6.605 12.037 -4.107 1.00 90.00 83 PHE A O 1
ATOM 655 N N . ARG A 1 84 ? -7.844 13.106 -5.640 1.00 94.31 84 ARG A N 1
ATOM 656 C CA . ARG A 1 84 ? -7.297 12.340 -6.764 1.00 94.31 84 ARG A CA 1
ATOM 657 C C . ARG A 1 84 ? -5.825 12.653 -6.997 1.00 94.31 84 ARG A C 1
ATOM 659 O O . ARG A 1 84 ? -5.034 11.750 -7.265 1.00 94.31 84 ARG A O 1
ATOM 666 N N . GLU A 1 85 ? -5.431 13.914 -6.873 1.00 92.19 85 GLU A N 1
ATOM 667 C CA . GLU A 1 85 ? -4.026 14.322 -6.939 1.00 92.19 85 GLU A CA 1
ATOM 668 C C . GLU A 1 85 ? -3.231 13.810 -5.732 1.00 92.19 85 GLU A C 1
ATOM 670 O O . GLU A 1 85 ? -2.155 13.234 -5.915 1.00 92.19 85 GLU A O 1
ATOM 675 N N . ARG A 1 86 ? -3.793 13.894 -4.518 1.00 92.25 86 ARG A N 1
ATOM 676 C CA . ARG A 1 86 ? -3.191 13.290 -3.314 1.00 92.25 86 ARG A CA 1
ATOM 677 C C . ARG A 1 86 ? -2.987 11.783 -3.476 1.00 92.25 86 ARG A C 1
ATOM 679 O O . ARG A 1 86 ? -1.911 11.275 -3.174 1.00 92.25 86 ARG A O 1
ATOM 686 N N . ALA A 1 87 ? -3.977 11.072 -4.008 1.00 95.38 87 ALA A N 1
ATOM 687 C CA . ALA A 1 87 ? -3.900 9.640 -4.266 1.00 95.38 87 ALA A CA 1
ATOM 688 C C . ALA A 1 87 ? -2.797 9.284 -5.272 1.00 95.38 87 ALA A C 1
ATOM 690 O O . ALA A 1 87 ? -2.084 8.300 -5.082 1.00 95.38 87 ALA A O 1
ATOM 691 N N . ARG A 1 88 ? -2.588 10.108 -6.309 1.00 94.94 88 ARG A N 1
ATOM 692 C CA . ARG A 1 88 ? -1.456 9.930 -7.234 1.00 94.94 88 ARG A CA 1
ATOM 693 C C . ARG A 1 88 ? -0.116 10.087 -6.525 1.00 94.94 88 ARG A C 1
ATOM 695 O O . ARG A 1 88 ? 0.765 9.276 -6.777 1.00 94.94 88 ARG A O 1
ATOM 702 N N . LEU A 1 89 ? 0.037 11.075 -5.642 1.00 93.12 89 LEU A N 1
ATOM 703 C CA . LEU A 1 89 ? 1.263 11.245 -4.852 1.00 93.12 89 LEU A CA 1
ATOM 704 C C . LEU A 1 89 ? 1.510 10.048 -3.927 1.00 93.12 89 LEU A C 1
ATOM 706 O O . LEU A 1 89 ? 2.634 9.561 -3.835 1.00 93.12 89 LEU A O 1
ATOM 710 N N . LEU A 1 90 ? 0.461 9.539 -3.282 1.00 94.31 90 LEU A N 1
ATOM 711 C CA . LEU A 1 90 ? 0.550 8.367 -2.409 1.00 94.31 90 LEU A CA 1
ATOM 712 C C . LEU A 1 90 ? 0.915 7.101 -3.173 1.00 94.31 90 LEU A C 1
ATOM 714 O O . LEU A 1 90 ? 1.736 6.323 -2.696 1.00 94.31 90 LEU A O 1
ATOM 718 N N . LEU A 1 91 ? 0.378 6.921 -4.379 1.00 95.50 91 LEU A N 1
ATOM 719 C CA . LEU A 1 91 ? 0.782 5.823 -5.249 1.00 95.50 91 LEU A CA 1
ATOM 720 C C . LEU A 1 91 ? 2.293 5.867 -5.535 1.00 95.50 91 LEU A C 1
ATOM 722 O O . LEU A 1 91 ? 2.967 4.846 -5.420 1.00 95.50 91 LEU A O 1
ATOM 726 N N . GLU A 1 92 ? 2.845 7.049 -5.825 1.00 93.69 92 GLU A N 1
ATOM 727 C CA . GLU A 1 92 ? 4.293 7.220 -6.013 1.00 93.69 92 GLU A CA 1
ATOM 728 C C . GLU A 1 92 ? 5.092 6.931 -4.734 1.00 93.69 92 GLU A C 1
ATOM 730 O O . GLU A 1 92 ? 6.191 6.380 -4.803 1.00 93.69 92 GLU A O 1
ATOM 735 N N . VAL A 1 93 ? 4.561 7.274 -3.556 1.00 92.56 93 VAL A N 1
ATOM 736 C CA . VAL A 1 93 ? 5.178 6.912 -2.269 1.00 92.56 93 VAL A CA 1
ATOM 737 C C . VAL A 1 93 ? 5.234 5.392 -2.110 1.00 92.56 93 VAL A C 1
ATOM 739 O O . VAL A 1 93 ? 6.293 4.860 -1.788 1.00 92.56 93 VAL A O 1
ATOM 742 N N . LEU A 1 94 ? 4.139 4.681 -2.387 1.00 94.50 94 LEU A N 1
ATOM 743 C CA . LEU A 1 94 ? 4.079 3.221 -2.266 1.00 94.50 94 LEU A CA 1
ATOM 744 C C . LEU A 1 94 ? 4.998 2.504 -3.270 1.00 94.50 94 LEU A C 1
ATOM 746 O O . LEU A 1 94 ? 5.638 1.516 -2.905 1.00 94.50 94 LEU A O 1
ATOM 750 N N . LEU A 1 95 ? 5.132 3.038 -4.491 1.00 93.00 95 LEU A N 1
ATOM 751 C CA . LEU A 1 95 ? 6.111 2.576 -5.484 1.00 93.00 95 LEU A CA 1
ATOM 752 C C . LEU A 1 95 ? 7.553 2.785 -4.991 1.00 93.00 95 LEU A C 1
ATOM 754 O O . LEU A 1 95 ? 8.368 1.863 -5.029 1.00 93.00 95 LEU A O 1
ATOM 758 N N . LYS A 1 96 ? 7.874 3.975 -4.464 1.00 90.50 96 LYS A N 1
ATOM 759 C CA . LYS A 1 96 ? 9.206 4.287 -3.902 1.00 90.50 96 LYS A CA 1
ATOM 760 C C . LYS A 1 96 ? 9.542 3.457 -2.664 1.00 90.50 96 LYS A C 1
ATOM 762 O O . LYS A 1 96 ? 10.711 3.176 -2.416 1.00 90.50 96 LYS A O 1
ATOM 767 N N . CYS A 1 97 ? 8.535 3.085 -1.882 1.00 91.25 97 CYS A N 1
ATOM 768 C CA . CYS A 1 97 ? 8.678 2.223 -0.713 1.00 91.25 97 CYS A CA 1
ATOM 769 C C . CYS A 1 97 ? 8.682 0.726 -1.057 1.00 91.25 97 CYS A C 1
ATOM 771 O O . CYS A 1 97 ? 8.759 -0.081 -0.134 1.00 91.25 97 CYS A O 1
ATOM 773 N N . HIS A 1 98 ? 8.626 0.354 -2.341 1.00 91.44 98 HIS A N 1
ATOM 774 C CA . HIS A 1 98 ? 8.654 -1.033 -2.816 1.00 91.44 98 HIS A CA 1
ATOM 775 C C . HIS A 1 98 ? 7.510 -1.917 -2.299 1.00 91.44 98 HIS A C 1
ATOM 777 O O . HIS A 1 98 ? 7.659 -3.129 -2.205 1.00 91.44 98 HIS A O 1
ATOM 783 N N . TRP A 1 99 ? 6.356 -1.325 -1.989 1.00 94.50 99 TRP A N 1
ATOM 784 C CA . TRP A 1 99 ? 5.126 -2.092 -1.754 1.00 94.50 99 TRP A CA 1
ATOM 785 C C . TRP A 1 99 ? 4.380 -2.405 -3.045 1.00 94.50 99 TRP A C 1
ATOM 787 O O . TRP A 1 99 ? 3.610 -3.361 -3.115 1.00 94.50 99 TRP A O 1
ATOM 797 N N . LEU A 1 100 ? 4.617 -1.584 -4.062 1.00 94.44 100 LEU A N 1
ATOM 798 C CA . LEU A 1 100 ? 4.068 -1.731 -5.393 1.00 94.44 100 LEU A CA 1
ATOM 799 C C . LEU A 1 100 ? 5.212 -1.728 -6.402 1.00 94.44 100 LEU A C 1
ATOM 801 O O . LEU A 1 100 ? 6.242 -1.079 -6.200 1.00 94.44 100 LEU A O 1
ATOM 805 N N . GLU A 1 101 ? 4.995 -2.406 -7.516 1.00 91.75 101 GLU A N 1
ATOM 806 C CA . GLU A 1 101 ? 5.900 -2.433 -8.652 1.00 91.75 101 GLU A CA 1
ATOM 807 C C . GLU A 1 101 ? 5.166 -1.960 -9.910 1.00 91.75 101 GLU A C 1
ATOM 809 O O . GLU A 1 101 ? 4.018 -2.327 -10.165 1.00 91.75 101 GLU A O 1
ATOM 814 N N . GLU A 1 102 ? 5.849 -1.167 -10.730 1.00 89.50 102 GLU A N 1
ATOM 815 C CA . GLU A 1 102 ? 5.416 -0.823 -12.085 1.00 89.50 102 GLU A CA 1
ATOM 816 C C . GLU A 1 102 ? 6.464 -1.393 -13.056 1.00 89.50 102 GLU A C 1
ATOM 818 O O . GLU A 1 102 ? 7.472 -0.734 -13.335 1.00 89.50 102 GLU A O 1
ATOM 823 N N . PRO A 1 103 ? 6.305 -2.650 -13.522 1.00 81.25 103 PRO A N 1
ATOM 824 C CA . PRO A 1 103 ? 7.283 -3.279 -14.394 1.00 81.25 103 PRO A CA 1
ATOM 825 C C . PRO A 1 103 ? 7.483 -2.465 -15.679 1.00 81.25 103 PRO A C 1
ATOM 827 O O . PRO A 1 103 ? 6.500 -2.005 -16.271 1.00 81.25 103 PRO A O 1
ATOM 830 N N . PRO A 1 104 ? 8.727 -2.325 -16.170 1.00 67.75 104 PRO A N 1
ATOM 831 C CA . PRO A 1 104 ? 9.013 -1.623 -17.414 1.00 67.75 104 PRO A CA 1
ATOM 832 C C . PRO A 1 104 ? 8.510 -2.456 -18.602 1.00 67.75 104 PRO A C 1
ATOM 834 O O . PRO A 1 104 ? 9.257 -3.215 -19.217 1.00 67.75 104 PRO A O 1
ATOM 837 N N . ARG A 1 105 ? 7.216 -2.363 -18.922 1.00 65.62 105 ARG A N 1
ATOM 838 C CA . ARG A 1 105 ? 6.639 -2.949 -20.140 1.00 65.62 105 ARG A CA 1
ATOM 839 C C . ARG A 1 105 ? 6.700 -1.952 -21.298 1.00 65.62 105 ARG A C 1
ATOM 841 O O . ARG A 1 105 ? 6.670 -0.740 -21.108 1.00 65.62 105 ARG A O 1
ATOM 848 N N . ARG A 1 106 ? 6.779 -2.495 -22.517 1.00 53.94 106 ARG A N 1
ATOM 849 C CA . ARG A 1 106 ? 6.786 -1.759 -23.798 1.00 53.94 106 ARG A CA 1
ATOM 850 C C . ARG A 1 106 ? 5.418 -1.185 -24.187 1.00 53.94 106 ARG A C 1
ATOM 852 O O . ARG A 1 106 ? 5.328 -0.453 -25.169 1.00 53.94 106 ARG A O 1
ATOM 859 N N . ASP A 1 107 ? 4.379 -1.516 -23.431 1.00 58.81 107 ASP A N 1
ATOM 860 C CA . ASP A 1 107 ? 2.998 -1.217 -23.776 1.00 58.81 107 ASP A CA 1
ATOM 861 C C . ASP A 1 107 ? 2.529 0.034 -23.025 1.00 58.81 107 ASP A C 1
ATOM 863 O O . ASP A 1 107 ? 2.905 0.282 -21.883 1.00 58.81 107 ASP A O 1
ATOM 867 N N . TRP A 1 108 ? 1.641 0.809 -23.645 1.00 58.00 108 TRP A N 1
ATOM 868 C CA . TRP A 1 108 ? 1.073 2.041 -23.079 1.00 58.00 108 TRP A CA 1
ATOM 869 C C . TRP A 1 108 ? 0.220 1.818 -21.812 1.00 58.00 108 TRP A C 1
ATOM 871 O O . TRP A 1 108 ? -0.127 2.776 -21.120 1.00 58.00 108 TRP A O 1
ATOM 881 N N . ARG A 1 109 ? -0.128 0.565 -21.485 1.00 64.25 109 ARG A N 1
ATOM 882 C CA . ARG A 1 109 ? -0.877 0.202 -20.275 1.00 64.25 109 ARG A CA 1
ATOM 883 C C . ARG A 1 109 ? 0.075 -0.014 -19.101 1.00 64.25 109 ARG A C 1
ATOM 885 O O . ARG A 1 109 ? 0.494 -1.133 -18.824 1.00 64.25 109 ARG A O 1
ATOM 892 N N . ARG A 1 110 ? 0.357 1.073 -18.385 1.00 76.00 110 ARG A N 1
ATOM 893 C CA . ARG A 1 110 ? 1.027 1.062 -17.079 1.00 76.00 110 ARG A CA 1
ATOM 894 C C . ARG A 1 110 ? 0.195 0.272 -16.061 1.00 76.00 110 ARG A C 1
ATOM 896 O O . ARG A 1 110 ? -0.898 0.700 -15.678 1.00 76.00 110 ARG A O 1
ATOM 903 N N . LYS A 1 111 ? 0.690 -0.909 -15.692 1.00 90.38 111 LYS A N 1
ATOM 904 C CA . LYS A 1 111 ? 0.077 -1.836 -14.736 1.00 90.38 111 LYS A CA 1
ATOM 905 C C . LYS A 1 111 ? 0.842 -1.801 -13.422 1.00 90.38 111 LYS A C 1
ATOM 907 O O . LYS A 1 111 ? 2.069 -1.778 -13.428 1.00 90.38 111 LYS A O 1
ATOM 912 N N . ILE A 1 112 ? 0.094 -1.797 -12.326 1.00 93.19 112 ILE A N 1
ATOM 913 C CA . ILE A 1 112 ? 0.622 -1.823 -10.968 1.00 93.19 112 ILE A CA 1
ATOM 914 C C . ILE A 1 112 ? 0.499 -3.249 -10.441 1.00 93.19 112 ILE A C 1
ATOM 916 O O . ILE A 1 112 ? -0.573 -3.850 -10.514 1.00 93.19 112 ILE A O 1
ATOM 920 N N . HIS A 1 113 ? 1.599 -3.777 -9.923 1.00 93.94 113 HIS A N 1
ATOM 921 C CA . HIS A 1 113 ? 1.663 -5.068 -9.256 1.00 93.94 113 HIS A CA 1
ATOM 922 C C . HIS A 1 113 ? 1.912 -4.857 -7.767 1.00 93.94 113 HIS A C 1
ATOM 924 O O . HIS A 1 113 ? 2.631 -3.937 -7.377 1.00 93.94 113 HIS A O 1
ATOM 930 N N . PHE A 1 114 ? 1.326 -5.715 -6.940 1.00 94.88 114 PHE A N 1
ATOM 931 C CA . PHE A 1 114 ? 1.639 -5.753 -5.519 1.00 94.88 114 PHE A CA 1
ATOM 932 C C . PHE A 1 114 ? 2.943 -6.527 -5.303 1.00 94.88 114 PHE A C 1
ATOM 934 O O . PHE A 1 114 ? 3.126 -7.599 -5.884 1.00 94.88 114 PHE A O 1
ATOM 941 N N . ASP A 1 115 ? 3.854 -5.989 -4.494 1.00 92.81 115 ASP A N 1
ATOM 942 C CA . ASP A 1 115 ? 5.138 -6.638 -4.227 1.00 92.81 115 ASP A CA 1
ATOM 943 C C . ASP A 1 115 ? 4.951 -7.933 -3.412 1.00 92.81 115 ASP A C 1
ATOM 945 O O . ASP A 1 115 ? 4.189 -7.985 -2.442 1.00 92.81 115 ASP A O 1
ATOM 949 N N . ALA A 1 11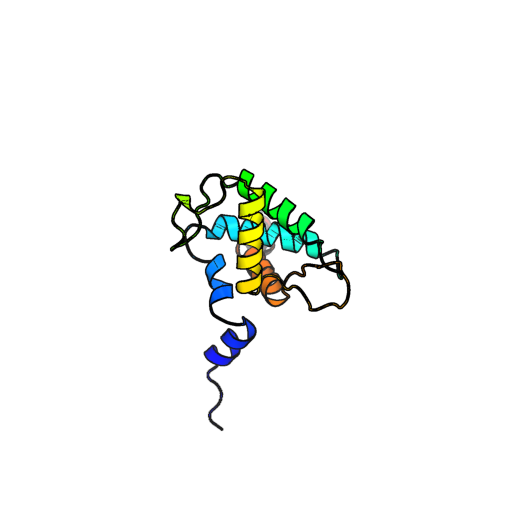6 ? 5.672 -8.994 -3.781 1.00 91.38 116 ALA A N 1
ATOM 950 C CA . ALA A 1 116 ? 5.532 -10.307 -3.150 1.00 91.38 116 ALA A CA 1
ATOM 951 C C . ALA A 1 116 ? 5.992 -10.329 -1.676 1.00 91.38 116 ALA A C 1
ATOM 953 O O . ALA A 1 116 ? 5.414 -11.043 -0.846 1.00 91.38 116 ALA A O 1
ATOM 954 N N . HIS A 1 117 ? 7.016 -9.546 -1.321 1.00 91.31 117 HIS A N 1
ATOM 955 C CA . HIS A 1 117 ? 7.469 -9.409 0.064 1.00 91.31 117 HIS A CA 1
ATOM 956 C C . HIS A 1 117 ? 6.478 -8.575 0.877 1.00 91.31 117 HIS A C 1
ATOM 958 O O . HIS A 1 117 ? 6.182 -8.930 2.021 1.00 91.31 117 HIS A O 1
ATOM 964 N N . GLY A 1 118 ? 5.908 -7.529 0.272 1.00 92.38 118 GLY A N 1
ATOM 965 C CA . GLY A 1 118 ? 4.778 -6.778 0.813 1.00 92.38 118 GLY A CA 1
ATOM 966 C C . GLY A 1 118 ? 3.598 -7.691 1.147 1.00 92.38 118 GLY A C 1
ATOM 967 O O . GLY A 1 118 ? 3.126 -7.696 2.284 1.00 92.38 118 GLY A O 1
ATOM 968 N N . ALA A 1 119 ? 3.170 -8.529 0.196 1.00 93.69 119 ALA A N 1
ATOM 969 C CA . ALA A 1 119 ? 2.057 -9.461 0.392 1.00 93.69 119 ALA A CA 1
ATOM 970 C C . ALA A 1 119 ? 2.343 -10.446 1.538 1.00 93.69 119 ALA A C 1
ATOM 972 O O . ALA A 1 119 ? 1.498 -10.676 2.403 1.00 93.69 119 ALA A O 1
ATOM 973 N N . THR A 1 120 ? 3.572 -10.967 1.602 1.00 93.56 120 THR A N 1
ATOM 974 C CA . THR A 1 120 ? 4.017 -11.858 2.685 1.00 93.56 120 THR A CA 1
ATOM 975 C C . THR A 1 120 ? 3.952 -11.171 4.051 1.00 93.56 120 THR A C 1
ATOM 977 O O . THR A 1 120 ? 3.457 -11.754 5.019 1.00 93.56 120 THR A O 1
ATOM 980 N N . LEU A 1 121 ? 4.436 -9.930 4.149 1.00 92.56 121 LEU A N 1
ATOM 981 C CA . LEU A 1 121 ? 4.411 -9.180 5.401 1.00 92.56 121 LEU A CA 1
ATOM 982 C C . LEU A 1 121 ? 2.979 -8.847 5.823 1.00 92.56 121 LEU A C 1
ATOM 984 O O . LEU A 1 121 ? 2.634 -9.019 6.990 1.00 92.56 121 LEU A O 1
ATOM 988 N N . LEU A 1 122 ? 2.130 -8.430 4.887 1.00 94.06 122 LEU A N 1
ATOM 989 C CA . LEU A 1 122 ? 0.734 -8.129 5.172 1.00 94.06 122 LEU A CA 1
ATOM 990 C C . LEU A 1 122 ? -0.032 -9.376 5.630 1.00 94.06 122 LEU A C 1
ATOM 992 O O . LEU A 1 122 ? -0.764 -9.321 6.615 1.00 94.06 122 LEU A O 1
ATOM 996 N N . ALA A 1 123 ? 0.203 -10.527 4.997 1.00 93.69 123 ALA A N 1
ATOM 997 C CA . ALA A 1 123 ? -0.342 -11.806 5.443 1.00 93.69 123 ALA A CA 1
ATOM 998 C C . ALA A 1 123 ? 0.123 -12.170 6.866 1.00 93.69 123 ALA A C 1
ATOM 1000 O O . ALA A 1 123 ? -0.677 -12.635 7.681 1.00 93.69 123 ALA A O 1
ATOM 1001 N N . ALA A 1 124 ? 1.392 -11.914 7.201 1.00 92.75 124 ALA A N 1
ATOM 1002 C CA . ALA A 1 124 ? 1.899 -12.111 8.556 1.00 92.75 124 ALA A CA 1
ATOM 1003 C C . ALA A 1 124 ? 1.215 -11.175 9.568 1.00 92.75 124 ALA A C 1
ATOM 1005 O O . ALA A 1 124 ? 0.812 -11.633 10.636 1.00 92.75 124 ALA A O 1
ATOM 1006 N N . LEU A 1 125 ? 1.024 -9.896 9.227 1.00 91.81 125 LEU A N 1
ATOM 1007 C CA . LEU A 1 125 ? 0.300 -8.934 10.067 1.00 91.81 125 LEU A CA 1
ATOM 1008 C C . LEU A 1 125 ? -1.158 -9.359 10.286 1.00 91.81 125 LEU A C 1
ATOM 1010 O O . LEU A 1 125 ? -1.618 -9.359 11.428 1.00 91.81 125 LEU A O 1
ATOM 1014 N N . ARG A 1 126 ? -1.858 -9.802 9.231 1.00 91.88 126 ARG A N 1
ATOM 1015 C CA . ARG A 1 126 ? -3.219 -10.358 9.329 1.00 91.88 126 ARG A CA 1
ATOM 1016 C C . ARG A 1 126 ? -3.258 -11.552 10.281 1.00 91.88 126 ARG A C 1
ATOM 1018 O O . ARG A 1 126 ? -4.103 -11.590 11.164 1.00 91.88 126 ARG A O 1
ATOM 1025 N N . LYS A 1 127 ? -2.309 -12.485 10.168 1.00 91.56 127 LYS A N 1
ATOM 1026 C CA . LYS A 1 127 ? -2.222 -13.653 11.058 1.00 91.56 127 LYS A CA 1
ATOM 1027 C C . LYS A 1 127 ? -1.946 -13.281 12.518 1.00 91.56 127 LYS A C 1
ATOM 1029 O O . LYS A 1 127 ? -2.392 -13.979 13.421 1.00 91.56 127 LYS A O 1
ATOM 1034 N N . VAL A 1 128 ? -1.198 -12.206 12.765 1.00 89.00 128 VAL A N 1
ATOM 1035 C CA . VAL A 1 128 ? -0.960 -11.697 14.125 1.00 89.00 128 VAL A CA 1
ATOM 1036 C C . VAL A 1 128 ? -2.219 -11.039 14.696 1.00 89.00 128 VAL A C 1
ATOM 1038 O O . VAL A 1 128 ? -2.538 -11.266 15.860 1.00 89.00 128 VAL A O 1
ATOM 1041 N N . ALA A 1 129 ? -2.931 -10.242 13.895 1.00 87.56 129 ALA A N 1
ATOM 1042 C CA . ALA A 1 129 ? -4.150 -9.549 14.315 1.00 87.56 129 ALA A CA 1
ATOM 1043 C C . ALA A 1 129 ? -5.342 -10.505 14.502 1.00 87.56 129 ALA A C 1
ATOM 1045 O O . ALA A 1 129 ? -6.121 -10.356 15.444 1.00 87.56 129 ALA A O 1
ATOM 1046 N N . TRP A 1 130 ? -5.450 -11.507 13.631 1.00 86.81 130 TRP A N 1
ATOM 1047 C CA . TRP A 1 130 ? -6.478 -12.543 13.640 1.00 86.81 130 TRP A CA 1
ATOM 1048 C C . TRP A 1 130 ? -5.810 -13.918 13.572 1.00 86.81 130 TRP A C 1
ATOM 1050 O O . TRP A 1 130 ? -5.761 -14.532 12.503 1.00 86.81 130 TRP A O 1
ATOM 1060 N N . PRO A 1 131 ? -5.251 -14.412 14.690 1.00 80.62 131 PRO A N 1
ATOM 1061 C CA . PRO A 1 131 ? -4.718 -15.764 14.728 1.00 80.62 131 PRO A CA 1
ATOM 1062 C C . PRO A 1 131 ? -5.853 -16.747 14.444 1.00 80.62 131 PRO A C 1
ATOM 1064 O O . PRO A 1 131 ? -6.940 -16.609 15.011 1.00 80.62 131 PRO A O 1
ATOM 1067 N N . ASP A 1 132 ? -5.602 -17.730 13.572 1.00 69.75 132 ASP A N 1
ATOM 1068 C CA . ASP A 1 132 ? -6.557 -18.801 13.284 1.00 69.75 132 ASP A CA 1
ATOM 1069 C C . ASP A 1 132 ? -7.134 -19.335 14.602 1.00 69.75 132 ASP A C 1
ATOM 1071 O O . ASP A 1 132 ? -6.392 -19.637 15.544 1.00 69.75 132 ASP A O 1
ATOM 1075 N N . VAL A 1 133 ? -8.466 -19.399 14.685 1.00 53.31 133 VAL A N 1
ATOM 1076 C CA . VAL A 1 133 ? -9.224 -19.824 15.869 1.00 53.31 133 VAL A CA 1
ATOM 1077 C C . VAL A 1 133 ? -8.944 -21.304 16.148 1.00 53.31 133 VAL A C 1
ATOM 1079 O O . VAL A 1 133 ? -9.730 -22.176 15.798 1.00 53.31 133 VAL A O 1
ATOM 1082 N N . ALA A 1 134 ? -7.792 -21.611 16.740 1.00 55.00 134 ALA A N 1
ATOM 1083 C CA . ALA A 1 134 ? -7.390 -22.976 17.060 1.00 55.00 134 ALA A CA 1
ATOM 1084 C C . ALA A 1 134 ? -6.326 -23.033 18.169 1.00 55.00 134 ALA A C 1
ATOM 1086 O O . ALA A 1 134 ? -5.327 -23.724 18.027 1.00 55.00 134 ALA A O 1
ATOM 1087 N N . VAL A 1 135 ? -6.514 -22.315 19.286 1.00 52.84 135 VAL A N 1
ATOM 1088 C CA . VAL A 1 135 ? -5.784 -22.637 20.542 1.00 52.84 135 VAL A CA 1
ATOM 1089 C C . VAL A 1 135 ? -6.632 -22.439 21.811 1.00 52.84 135 VAL A C 1
ATOM 1091 O O . VAL A 1 135 ? -6.284 -22.957 22.870 1.00 52.84 135 VAL A O 1
ATOM 1094 N N . PHE A 1 136 ? -7.772 -21.737 21.754 1.00 49.09 136 PHE A N 1
ATOM 1095 C CA . PHE A 1 136 ? -8.613 -21.561 22.951 1.00 49.09 136 PHE A CA 1
ATOM 1096 C C . PHE A 1 136 ? -9.617 -22.704 23.182 1.00 49.09 136 PHE A C 1
ATOM 1098 O O . PHE A 1 136 ? -10.110 -22.877 24.296 1.00 49.09 136 PHE A O 1
ATOM 1105 N N . THR A 1 137 ? -9.896 -23.520 22.164 1.00 53.88 137 THR A N 1
ATOM 1106 C CA . THR A 1 137 ? -10.894 -24.593 22.254 1.00 53.88 137 THR A CA 1
ATOM 1107 C C . THR A 1 137 ? -10.385 -25.800 23.041 1.00 53.88 137 THR A C 1
ATOM 1109 O O . THR A 1 137 ? -11.141 -26.325 23.846 1.00 53.88 137 THR A O 1
ATOM 1112 N N . ASP A 1 138 ? -9.103 -26.171 22.944 1.00 54.12 138 ASP A N 1
ATOM 1113 C CA . ASP A 1 138 ? -8.564 -27.354 23.649 1.00 54.12 138 ASP A CA 1
ATOM 1114 C C . ASP A 1 138 ? -8.697 -27.267 25.175 1.00 54.12 138 ASP A C 1
ATOM 1116 O O . ASP A 1 138 ? -8.980 -28.261 25.848 1.00 54.12 138 ASP A O 1
ATOM 1120 N N . LYS A 1 139 ? -8.557 -26.065 25.746 1.00 56.06 139 LYS A N 1
ATOM 1121 C CA . LYS A 1 139 ? -8.715 -25.872 27.194 1.00 56.06 139 LYS A CA 1
ATOM 1122 C C . LYS A 1 139 ? -10.177 -25.949 27.631 1.00 56.06 139 LYS A C 1
ATOM 1124 O O . LYS A 1 139 ? -10.450 -26.458 28.713 1.00 56.06 139 LYS A O 1
ATOM 1129 N N . LEU A 1 140 ? -11.115 -25.490 26.802 1.00 56.91 140 LEU A N 1
ATOM 1130 C CA . LEU A 1 140 ? -12.547 -25.569 27.103 1.00 56.91 140 LEU A CA 1
ATOM 1131 C C . LEU A 1 140 ? -13.109 -26.973 26.857 1.00 56.91 140 LEU A C 1
ATOM 1133 O O . LEU A 1 140 ? -13.907 -27.440 27.662 1.00 56.91 140 LEU A O 1
ATOM 1137 N N . THR A 1 141 ? -12.647 -27.694 25.834 1.00 57.94 141 THR A N 1
ATOM 1138 C CA . THR A 1 141 ? -13.031 -29.095 25.601 1.00 57.94 141 THR A CA 1
ATOM 1139 C C . THR A 1 141 ? -12.538 -30.004 26.731 1.00 57.94 141 THR A C 1
ATOM 1141 O O . THR A 1 141 ? -13.273 -30.888 27.174 1.00 57.94 141 THR A O 1
ATOM 1144 N N . GLY A 1 142 ? -11.341 -29.745 27.271 1.00 59.78 142 GLY A N 1
ATOM 1145 C CA . GLY A 1 142 ? -10.840 -30.420 28.473 1.00 59.78 142 GLY A CA 1
ATOM 1146 C C . GLY A 1 142 ? -11.686 -30.150 29.725 1.00 59.78 142 GLY A C 1
ATOM 1147 O O . GLY A 1 142 ? -11.939 -31.060 30.505 1.00 59.78 142 GLY A O 1
ATOM 1148 N N . VAL A 1 143 ? -12.190 -28.924 29.902 1.00 66.00 143 VAL A N 1
ATOM 1149 C CA . VAL A 1 143 ? -13.065 -28.580 31.040 1.00 66.00 143 VAL A CA 1
ATOM 1150 C C . VAL A 1 143 ? -14.473 -29.158 30.864 1.00 66.00 143 VAL A C 1
ATOM 1152 O O . VAL A 1 143 ? -15.026 -29.708 31.811 1.00 66.00 143 VAL A O 1
ATOM 1155 N N . CYS A 1 144 ? -15.048 -29.105 29.660 1.00 61.56 144 CYS A N 1
ATOM 1156 C CA . CYS A 1 144 ? -16.367 -29.681 29.386 1.00 61.56 144 CYS A CA 1
ATOM 1157 C C . CYS A 1 144 ? -16.382 -31.213 29.502 1.00 61.56 144 CYS A C 1
ATOM 1159 O O . CYS A 1 144 ? -17.393 -31.766 29.918 1.00 61.56 144 CYS A O 1
ATOM 1161 N N . SER A 1 145 ? -15.276 -31.898 29.195 1.00 65.94 145 SER A N 1
ATOM 1162 C CA . SER A 1 145 ? -15.152 -33.353 29.391 1.00 65.94 145 SER A CA 1
ATOM 1163 C C . SER A 1 145 ? -14.910 -33.770 30.846 1.00 65.94 145 SER A C 1
ATOM 1165 O O . SER A 1 145 ? -15.154 -34.922 31.181 1.00 65.94 145 SER A O 1
ATOM 1167 N N . MET A 1 146 ? -14.480 -32.857 31.725 1.00 64.94 146 MET A N 1
ATOM 1168 C CA . MET A 1 146 ? -14.397 -33.106 33.174 1.00 64.94 146 MET A CA 1
ATOM 1169 C C . MET A 1 146 ? -15.714 -32.832 33.920 1.00 64.94 146 MET A C 1
ATOM 1171 O O . MET A 1 146 ? -15.826 -33.177 35.094 1.00 64.94 146 MET A O 1
ATOM 1175 N N . LEU A 1 147 ? -16.685 -32.184 33.269 1.00 64.88 147 LEU A N 1
ATOM 1176 C CA . LEU A 1 147 ? -17.972 -31.791 33.858 1.00 64.88 147 LEU A CA 1
ATOM 1177 C C . LEU A 1 147 ? -19.165 -32.637 33.367 1.00 64.88 147 LEU A C 1
ATOM 1179 O O . LEU A 1 147 ? -20.283 -32.389 33.819 1.00 64.88 147 LEU A O 1
ATOM 1183 N N . ALA A 1 148 ? -18.944 -33.590 32.455 1.00 48.84 148 ALA A N 1
ATOM 1184 C CA . ALA A 1 148 ? -19.940 -34.541 31.946 1.00 48.84 148 ALA A CA 1
ATOM 1185 C C . ALA A 1 148 ? -19.719 -35.933 32.551 1.00 48.84 148 ALA A C 1
ATOM 1187 O O . ALA A 1 148 ? -20.734 -36.606 32.840 1.00 48.84 148 ALA A O 1
#

pLDDT: mean 82.3, std 14.74, range [43.56, 97.81]

Secondary structure (DSSP, 8-state):
-PPPPHHHHHHHHTTSTHHHHTTSSTTHHHHHHHHHHHHHHHHT-TT-EEHHHHHHHHHHHHHH-TT----SSS-GGGS-SSHHHHHHHHHHHHHHTTSEE----SSS--EEEE-HHHHHHHHHHHHHHS--S-SSHHHHHHHHHH--

Sequence (148 aa):
MRGEHRSTALFRETRGSGFFRVLAGKNSPFYVDVLDSLERESADRPDGIAREEAVGIIVETLERHPGFEFDGEADPESLPADFRERARLLLEVLLKCHWLEEPPRRDWRRKIHFDAHGATLLAALRKVAWPDVAVFTDKLTGVCSMLA

Radius of gyration: 20.0 Å; chains: 1; bounding box: 55×59×58 Å

Foldseek 3Di:
DPPDDPVVVVCVVQVHDLQCVCCDDDNVVLSLQLLVQLCVVQVVPVQADFPQVSLVSSLVSCVVCVPDDDPDDQDPVNDDPDSSSVSNVVVVSCCVSQQWDQDPDPDPGGGIHGHPVNSVVSVVVVCVVPPPPPDPVVVVVVVVVVVD